Protein AF-A0AAW1PP97-F1 (afdb_monomer_lite)

Radius of gyration: 17.03 Å; chains: 1; bounding box: 35×19×53 Å

Secondary structure (DSSP, 8-state):
-HHHHH-TT-HHHHHHHHHHHHHGGGGB-TTS-B-S-B---TTT-SB-SS-TTHHHHHHHHHHH-------SSSS--------------

Structure (mmCIF, N/CA/C/O backbone):
data_AF-A0AAW1PP97-F1
#
_entry.id   AF-A0AAW1PP97-F1
#
loop_
_atom_site.group_PDB
_atom_site.id
_atom_site.type_symbol
_atom_site.label_atom_id
_atom_site.label_alt_id
_atom_site.label_comp_id
_atom_site.label_asym_id
_atom_site.label_entity_id
_atom_site.label_seq_id
_atom_site.pdbx_PDB_ins_code
_atom_site.Cartn_x
_atom_site.Cartn_y
_atom_site.Cartn_z
_atom_site.occupancy
_atom_site.B_iso_or_equiv
_atom_site.auth_seq_id
_atom_site.auth_comp_id
_atom_site.auth_asym_id
_atom_site.auth_atom_id
_atom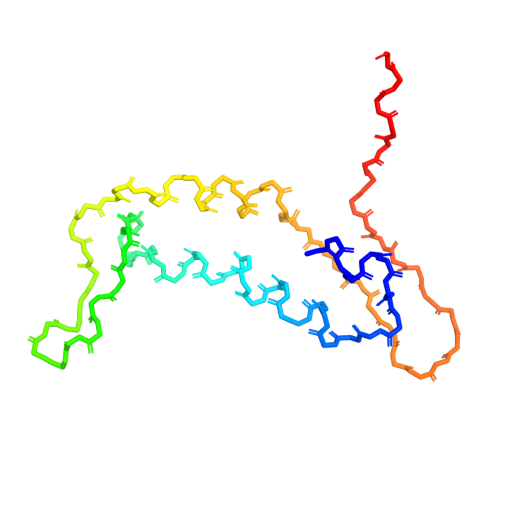_site.pdbx_PDB_model_num
ATOM 1 N N . MET A 1 1 ? -5.745 4.143 11.204 1.00 84.06 1 MET A N 1
ATOM 2 C CA . MET A 1 1 ? -5.818 3.384 12.469 1.00 84.06 1 MET A CA 1
ATOM 3 C C . MET A 1 1 ? -6.409 4.224 13.574 1.00 84.06 1 MET A C 1
ATOM 5 O O . MET A 1 1 ? -7.480 3.883 14.045 1.00 84.06 1 MET A O 1
ATOM 9 N N . GLU A 1 2 ? -5.789 5.361 13.877 1.00 89.19 2 GLU A N 1
ATOM 10 C CA . GLU A 1 2 ? -6.214 6.301 14.923 1.00 89.19 2 GLU A CA 1
ATOM 11 C C . GLU A 1 2 ? -7.726 6.591 14.945 1.00 89.19 2 GLU A C 1
ATOM 13 O O . GLU A 1 2 ? -8.371 6.446 15.976 1.00 89.19 2 GLU A O 1
ATOM 18 N N . ALA A 1 3 ? -8.336 6.897 13.794 1.00 89.19 3 ALA A N 1
ATOM 19 C CA . ALA A 1 3 ? -9.780 7.143 13.730 1.00 89.19 3 ALA A CA 1
ATOM 20 C C . ALA A 1 3 ? -10.618 5.965 14.271 1.00 89.19 3 ALA A C 1
ATOM 22 O O . ALA A 1 3 ? -11.542 6.181 15.051 1.00 89.19 3 ALA A O 1
ATOM 23 N N . PHE A 1 4 ? -10.269 4.723 13.915 1.00 87.06 4 PHE A N 1
ATOM 24 C CA . PHE A 1 4 ? -10.932 3.525 14.440 1.00 87.06 4 PHE A CA 1
ATOM 25 C C . PHE A 1 4 ? -10.661 3.327 15.938 1.00 87.06 4 PHE A C 1
ATOM 27 O O . PHE A 1 4 ? -11.546 2.897 16.665 1.00 87.06 4 PHE A O 1
ATOM 34 N N . GLU A 1 5 ? -9.470 3.679 16.426 1.00 84.69 5 GLU A N 1
ATOM 35 C CA . GLU A 1 5 ? -9.134 3.590 17.856 1.00 84.69 5 G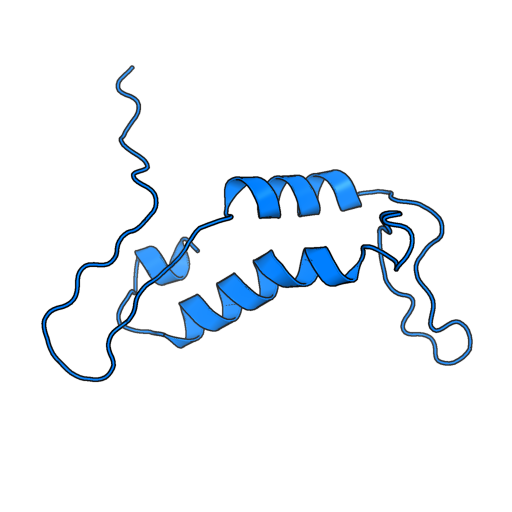LU A CA 1
ATOM 36 C C . GLU A 1 5 ? -9.982 4.543 18.708 1.00 84.69 5 GLU A C 1
ATOM 38 O O . GLU A 1 5 ? -10.355 4.199 19.828 1.00 84.69 5 GLU A O 1
ATOM 43 N N . THR A 1 6 ? -10.353 5.706 18.162 1.00 89.38 6 THR A N 1
ATOM 44 C CA . THR A 1 6 ? -11.269 6.647 18.831 1.00 89.38 6 THR A CA 1
ATOM 45 C C . THR A 1 6 ? -12.748 6.270 18.704 1.00 89.38 6 THR A C 1
ATOM 47 O O . THR A 1 6 ? -13.553 6.686 19.535 1.00 89.38 6 THR A O 1
ATOM 50 N N . GLN A 1 7 ? -13.118 5.500 17.674 1.00 87.94 7 GLN A N 1
ATOM 51 C CA . GLN A 1 7 ? -14.501 5.134 17.332 1.00 87.94 7 GLN A CA 1
ATOM 52 C C . GLN A 1 7 ? -14.584 3.650 16.921 1.00 87.94 7 GLN A C 1
ATOM 54 O O . GLN A 1 7 ? -14.809 3.327 15.747 1.00 87.94 7 GLN A O 1
ATOM 59 N N . PRO A 1 8 ? -14.357 2.718 17.869 1.00 82.75 8 PRO A N 1
ATOM 60 C CA . PRO A 1 8 ? -14.210 1.292 17.565 1.00 82.75 8 PRO A CA 1
ATOM 61 C C . PRO A 1 8 ? -15.529 0.596 17.196 1.00 82.75 8 PRO A C 1
ATOM 63 O O . PRO A 1 8 ? -15.527 -0.556 16.764 1.00 82.75 8 PRO A O 1
ATOM 66 N N . ASP A 1 9 ? -16.660 1.274 17.369 1.00 83.31 9 ASP A N 1
ATOM 67 C CA . ASP A 1 9 ? -17.999 0.831 16.983 1.00 83.31 9 ASP A CA 1
ATOM 68 C C . ASP A 1 9 ? -18.296 1.029 15.487 1.00 83.31 9 ASP A C 1
ATOM 70 O O . ASP A 1 9 ? -19.298 0.514 14.989 1.00 83.31 9 ASP A O 1
ATOM 74 N N . ASN A 1 10 ? -17.407 1.705 14.752 1.00 86.12 10 ASN A N 1
ATOM 75 C CA . ASN A 1 10 ? -17.524 1.909 13.314 1.00 86.12 10 ASN A CA 1
ATOM 76 C C . ASN A 1 10 ? -16.532 1.020 12.523 1.00 86.12 10 ASN A C 1
ATOM 78 O O . ASN A 1 10 ? -15.393 1.430 12.270 1.00 86.12 10 ASN A O 1
ATOM 82 N N . PRO A 1 11 ? -16.938 -0.188 12.079 1.00 82.69 11 PRO A N 1
ATOM 83 C CA . PRO A 1 11 ? -16.043 -1.129 11.397 1.00 82.69 11 PRO A CA 1
ATOM 84 C C . PRO A 1 11 ? -15.524 -0.623 10.043 1.00 82.69 11 PRO A C 1
ATOM 86 O O . PRO A 1 11 ? -14.444 -1.030 9.617 1.00 82.69 11 PRO A O 1
ATOM 89 N N . TYR A 1 12 ? -16.223 0.314 9.396 1.00 90.38 12 TYR A N 1
ATOM 90 C CA . TYR A 1 12 ? -15.777 0.915 8.136 1.00 90.38 12 TYR A CA 1
ATOM 91 C C . TYR A 1 12 ? -14.437 1.660 8.285 1.00 90.38 12 TYR A C 1
ATOM 93 O O . TYR A 1 12 ? -13.621 1.688 7.360 1.00 90.38 12 TYR A O 1
ATOM 101 N N . LEU A 1 13 ? -14.169 2.234 9.467 1.00 90.44 13 LEU A N 1
ATOM 102 C CA . LEU A 1 13 ? -12.893 2.895 9.754 1.00 90.44 13 LEU A CA 1
ATOM 103 C C . LEU A 1 13 ? -11.735 1.892 9.800 1.00 90.44 13 LEU A C 1
ATOM 105 O O . LEU A 1 13 ? -10.636 2.210 9.340 1.00 90.44 13 LEU A O 1
ATOM 109 N N . LEU A 1 14 ? -11.980 0.682 10.315 1.00 88.12 14 LEU A N 1
ATOM 110 C CA . LEU A 1 14 ? -10.993 -0.395 10.307 1.00 88.12 14 LEU A CA 1
ATOM 111 C C . LEU A 1 14 ? -10.740 -0.891 8.881 1.00 88.12 14 LEU A C 1
ATOM 113 O O . LEU A 1 14 ? -9.5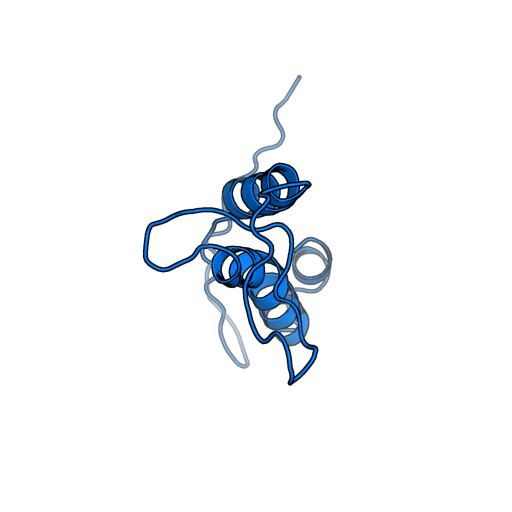84 -1.009 8.488 1.00 88.12 14 LEU A O 1
ATOM 117 N N . GLU A 1 15 ? -11.790 -1.129 8.093 1.00 89.88 15 GLU A N 1
ATOM 118 C CA . GLU A 1 15 ? -11.664 -1.565 6.693 1.00 89.88 15 GLU A CA 1
ATOM 119 C C . GLU A 1 15 ? -10.872 -0.558 5.852 1.00 89.88 15 GLU A C 1
ATOM 121 O O . GLU A 1 15 ? -9.902 -0.927 5.188 1.00 89.88 15 GLU A O 1
ATOM 126 N N . THR A 1 16 ? -11.226 0.727 5.946 1.00 93.25 16 THR A N 1
ATOM 127 C CA . THR A 1 16 ? -10.538 1.809 5.227 1.00 93.25 16 THR A CA 1
ATOM 128 C C . THR A 1 16 ? -9.066 1.890 5.630 1.00 93.25 16 THR A C 1
ATOM 130 O O . THR A 1 16 ? -8.186 1.990 4.773 1.00 93.25 16 THR A O 1
ATOM 133 N N . ALA A 1 17 ? -8.773 1.813 6.933 1.00 90.81 17 ALA A N 1
ATOM 134 C CA . ALA A 1 17 ? -7.402 1.861 7.427 1.00 90.81 17 ALA A CA 1
ATOM 135 C C . ALA A 1 17 ? -6.581 0.643 6.982 1.00 90.81 17 ALA A C 1
ATOM 137 O O . ALA A 1 17 ? -5.442 0.803 6.544 1.00 90.81 17 ALA A O 1
ATOM 138 N N . MET A 1 18 ? -7.156 -0.560 7.047 1.00 90.44 18 MET A N 1
ATOM 139 C CA . MET A 1 18 ? -6.497 -1.783 6.591 1.00 90.44 18 MET A CA 1
ATOM 140 C C . MET A 1 18 ? -6.235 -1.749 5.087 1.00 90.44 18 MET A C 1
ATOM 142 O O . MET A 1 18 ? -5.135 -2.099 4.664 1.00 90.44 18 MET A O 1
ATOM 146 N N . GLY A 1 19 ? -7.192 -1.280 4.281 1.00 91.69 19 GLY A N 1
ATOM 147 C CA . GLY A 1 19 ? -7.010 -1.103 2.839 1.00 91.69 19 GLY A CA 1
ATOM 148 C C . GLY A 1 19 ? -5.887 -0.119 2.514 1.00 91.69 19 GLY A C 1
ATOM 149 O O . GLY A 1 19 ? -5.024 -0.423 1.695 1.00 91.69 19 GLY A O 1
ATOM 150 N N . ALA A 1 20 ? -5.833 1.015 3.218 1.00 90.69 20 ALA A N 1
ATOM 151 C CA . ALA A 1 20 ? -4.765 1.995 3.046 1.00 90.69 20 ALA A CA 1
ATOM 152 C C . ALA A 1 20 ? -3.387 1.414 3.399 1.00 90.69 20 ALA A C 1
ATOM 154 O O . ALA A 1 20 ? -2.452 1.561 2.624 1.00 90.69 20 ALA A O 1
ATOM 155 N N . ILE A 1 21 ? -3.263 0.717 4.533 1.00 90.62 21 ILE A N 1
ATOM 156 C CA . ILE A 1 21 ? -1.990 0.145 4.999 1.00 90.62 21 ILE A CA 1
ATOM 157 C C . ILE A 1 21 ? -1.535 -1.011 4.102 1.00 90.62 21 ILE A C 1
ATOM 159 O O . ILE A 1 21 ? -0.357 -1.105 3.765 1.00 90.62 21 ILE A O 1
ATOM 163 N N . THR A 1 22 ? -2.439 -1.914 3.724 1.00 91.56 22 THR A N 1
ATOM 164 C CA . THR A 1 22 ? -2.093 -3.098 2.918 1.00 91.56 22 THR A CA 1
ATOM 165 C C . THR A 1 22 ? -1.922 -2.772 1.438 1.00 91.56 22 THR A C 1
ATOM 167 O O . THR A 1 22 ? -1.150 -3.451 0.763 1.00 91.56 22 THR A O 1
ATOM 170 N N . GLY A 1 23 ? -2.548 -1.698 0.947 1.00 92.06 23 GLY A N 1
ATOM 171 C CA . GLY A 1 23 ? -2.416 -1.226 -0.430 1.00 92.06 23 GLY A CA 1
ATOM 172 C C . GLY A 1 23 ? -0.974 -0.925 -0.840 1.00 92.06 23 GLY A C 1
ATOM 173 O O . GLY A 1 23 ? -0.610 -1.149 -1.984 1.00 92.06 23 GLY A O 1
ATOM 174 N N . LEU A 1 24 ? -0.100 -0.531 0.090 1.00 91.38 24 LEU A N 1
ATOM 175 C CA . LEU A 1 24 ? 1.320 -0.309 -0.212 1.00 91.38 24 LEU A CA 1
ATOM 176 C C . LEU A 1 24 ? 2.022 -1.580 -0.721 1.00 91.38 24 LEU A C 1
ATOM 178 O O . LEU A 1 24 ? 3.004 -1.494 -1.455 1.00 91.38 24 LEU A O 1
ATOM 182 N N . LEU A 1 25 ? 1.533 -2.773 -0.377 1.00 92.88 25 LEU A N 1
ATOM 183 C CA . LEU A 1 25 ? 2.108 -4.023 -0.876 1.00 92.88 25 LEU A CA 1
ATOM 184 C C . LEU A 1 25 ? 1.858 -4.229 -2.374 1.00 92.88 25 LEU A C 1
ATOM 186 O O . LEU A 1 25 ? 2.599 -4.972 -3.011 1.00 92.88 25 LEU A O 1
ATOM 190 N N . THR A 1 26 ? 0.860 -3.562 -2.963 1.00 93.81 26 THR A N 1
ATOM 191 C CA . THR A 1 26 ? 0.551 -3.723 -4.392 1.00 93.81 26 THR A CA 1
ATOM 192 C C . THR A 1 26 ? 1.598 -3.093 -5.299 1.00 93.81 26 THR A C 1
ATOM 194 O O . THR A 1 26 ? 1.594 -3.366 -6.490 1.00 93.81 26 THR A O 1
ATOM 197 N N . ASN A 1 27 ? 2.486 -2.260 -4.756 1.00 94.31 27 ASN A N 1
ATOM 198 C CA . ASN A 1 27 ? 3.582 -1.628 -5.486 1.00 94.31 27 ASN A CA 1
ATOM 199 C C . ASN A 1 27 ? 4.873 -2.467 -5.498 1.00 94.31 27 ASN A C 1
ATOM 201 O O . ASN A 1 27 ? 5.896 -1.996 -5.995 1.00 94.31 27 ASN A O 1
ATOM 205 N N . ILE A 1 28 ? 4.836 -3.684 -4.949 1.00 93.94 28 ILE A N 1
ATOM 206 C CA . ILE A 1 28 ? 5.921 -4.660 -5.046 1.00 93.94 28 ILE A CA 1
ATOM 207 C C . ILE A 1 28 ? 5.620 -5.574 -6.232 1.00 93.94 28 ILE A C 1
ATOM 209 O O . ILE A 1 28 ? 4.564 -6.209 -6.284 1.00 93.94 28 ILE A O 1
ATOM 213 N N . ASP A 1 29 ? 6.542 -5.645 -7.187 1.00 91.06 29 ASP A N 1
ATOM 214 C CA . ASP A 1 29 ? 6.390 -6.526 -8.338 1.00 91.06 29 ASP A CA 1
ATOM 215 C C . ASP A 1 29 ? 6.645 -8.006 -7.985 1.00 91.06 29 ASP A C 1
ATOM 217 O O . ASP A 1 29 ? 6.972 -8.383 -6.857 1.00 91.06 29 ASP A O 1
ATOM 221 N N . ARG A 1 30 ? 6.505 -8.893 -8.976 1.00 91.00 30 ARG A N 1
ATOM 222 C CA . ARG A 1 30 ? 6.698 -10.340 -8.770 1.00 91.00 30 ARG A CA 1
ATOM 223 C C . ARG A 1 30 ? 8.145 -10.729 -8.466 1.00 91.00 30 ARG A C 1
ATOM 225 O O . ARG A 1 30 ? 8.378 -11.843 -8.003 1.00 91.00 30 ARG A O 1
ATOM 232 N N . GLN A 1 31 ? 9.099 -9.861 -8.774 1.00 92.94 31 GLN A N 1
ATOM 233 C CA . GLN A 1 31 ? 10.518 -10.038 -8.498 1.00 92.94 31 GLN A CA 1
ATOM 234 C C . GLN A 1 31 ? 10.901 -9.466 -7.123 1.00 92.94 31 GLN A C 1
ATOM 236 O O . GLN A 1 31 ? 12.025 -9.682 -6.671 1.00 92.94 31 GLN A O 1
ATOM 241 N N . GLY A 1 32 ? 9.973 -8.787 -6.442 1.00 92.25 32 GLY A N 1
ATOM 242 C CA . GLY A 1 32 ? 10.203 -8.133 -5.160 1.00 92.25 32 GLY A CA 1
ATOM 243 C C . GLY A 1 32 ? 10.732 -6.704 -5.287 1.00 92.25 32 GLY A C 1
ATOM 244 O O . GLY A 1 32 ? 11.109 -6.117 -4.273 1.00 92.25 32 GLY A O 1
ATOM 245 N N . ALA A 1 33 ? 10.786 -6.136 -6.496 1.00 93.31 33 ALA A N 1
ATOM 246 C CA . ALA A 1 33 ? 11.202 -4.755 -6.685 1.00 93.31 33 ALA A CA 1
ATOM 247 C C . ALA A 1 33 ? 10.061 -3.797 -6.323 1.00 93.31 33 ALA A C 1
ATOM 249 O O . ALA A 1 33 ? 8.899 -4.003 -6.675 1.00 93.31 33 ALA A O 1
ATOM 250 N N . ALA A 1 34 ? 10.417 -2.743 -5.595 1.00 95.06 34 ALA A N 1
ATOM 251 C CA . ALA A 1 34 ? 9.499 -1.709 -5.152 1.00 95.06 34 ALA A CA 1
ATOM 252 C C . ALA A 1 34 ? 9.328 -0.606 -6.200 1.00 95.06 34 ALA A C 1
ATOM 254 O O . ALA A 1 34 ? 10.299 -0.185 -6.829 1.00 95.06 34 ALA A O 1
ATOM 255 N N . SER A 1 35 ? 8.112 -0.073 -6.289 1.00 95.44 35 SER A N 1
ATOM 256 C CA . SER A 1 35 ? 7.749 1.016 -7.189 1.00 95.44 35 SER A CA 1
ATOM 257 C C . SER A 1 35 ? 7.052 2.161 -6.454 1.00 95.44 35 SER A C 1
ATOM 259 O O . SER A 1 35 ? 6.235 1.933 -5.559 1.00 95.44 35 SER A O 1
ATOM 261 N N . MET A 1 36 ? 7.327 3.405 -6.846 1.00 95.12 36 MET A N 1
ATOM 262 C CA . MET A 1 36 ? 6.628 4.565 -6.281 1.00 95.12 36 MET A CA 1
ATOM 263 C C . MET A 1 36 ? 5.147 4.622 -6.676 1.00 95.12 36 MET A C 1
ATOM 265 O O . MET A 1 36 ? 4.318 5.086 -5.896 1.00 95.12 36 MET A O 1
ATOM 269 N N . ALA A 1 37 ? 4.781 4.108 -7.855 1.00 92.94 37 ALA A N 1
ATOM 270 C CA . ALA A 1 37 ? 3.405 4.144 -8.339 1.00 92.94 37 ALA A CA 1
ATOM 271 C C . ALA A 1 37 ? 3.120 3.072 -9.397 1.00 92.94 37 ALA A C 1
ATOM 273 O O . ALA A 1 37 ? 4.011 2.592 -10.095 1.00 92.94 37 ALA A O 1
ATOM 274 N N . PHE A 1 38 ? 1.839 2.756 -9.581 1.00 93.12 38 PHE A N 1
ATOM 275 C CA . PHE A 1 38 ? 1.357 2.081 -10.781 1.00 93.12 38 PHE A CA 1
ATOM 276 C C . PHE A 1 38 ? 0.806 3.121 -11.764 1.00 93.12 38 PHE A C 1
ATOM 278 O O . PHE A 1 38 ? -0.081 3.905 -11.418 1.00 93.12 38 PHE A O 1
ATOM 285 N N . HIS A 1 39 ? 1.309 3.137 -12.997 1.00 94.38 39 HIS A N 1
ATOM 286 C CA . HIS A 1 39 ? 0.806 4.033 -14.035 1.00 94.38 39 HIS A CA 1
ATOM 287 C C . HIS A 1 39 ? -0.554 3.543 -14.550 1.00 94.38 39 HIS A C 1
ATOM 289 O O . HIS A 1 39 ? -0.631 2.522 -15.228 1.00 94.38 39 HIS A O 1
ATOM 295 N N . GLY A 1 40 ? -1.619 4.298 -14.262 1.00 93.75 40 GLY A N 1
ATOM 296 C CA . GLY A 1 40 ? -2.992 3.992 -14.690 1.00 93.75 40 GLY A CA 1
ATOM 297 C C . GLY A 1 40 ? -3.352 4.412 -16.121 1.00 93.75 40 GLY A 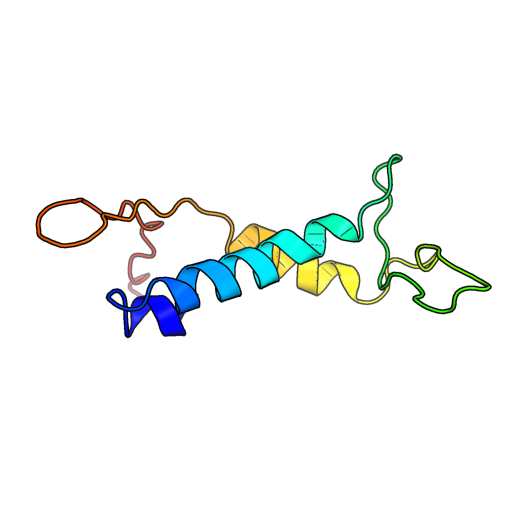C 1
ATOM 298 O O . GLY A 1 40 ? -4.498 4.236 -16.525 1.00 93.75 40 GLY A O 1
ATOM 299 N N . ASP A 1 41 ? -2.411 4.981 -16.882 1.00 96.12 41 ASP A N 1
ATOM 300 C CA . ASP A 1 41 ? -2.597 5.215 -18.318 1.00 96.12 41 ASP A CA 1
ATOM 301 C C . ASP A 1 41 ? -2.751 3.855 -19.026 1.00 96.12 41 ASP A C 1
ATOM 303 O O . ASP A 1 41 ? -1.824 3.038 -18.938 1.00 96.12 41 ASP A O 1
ATOM 307 N N . PRO A 1 42 ? -3.867 3.609 -19.746 1.00 95.75 42 PRO A N 1
ATOM 308 C CA . PRO A 1 42 ? -4.092 2.368 -20.482 1.00 95.75 42 PRO A CA 1
ATOM 309 C C . PRO A 1 42 ? -2.956 1.981 -21.438 1.00 95.75 42 PRO A C 1
ATOM 311 O O . PRO A 1 42 ? -2.775 0.794 -21.705 1.00 95.75 42 PRO A O 1
ATOM 314 N N . ALA A 1 43 ? -2.191 2.951 -21.952 1.00 96.19 43 ALA A N 1
ATOM 315 C CA . ALA A 1 43 ? -1.054 2.695 -22.832 1.00 96.19 43 ALA A CA 1
ATOM 316 C C . ALA A 1 43 ? 0.215 2.227 -22.089 1.00 96.19 43 ALA A C 1
ATOM 318 O O . ALA A 1 43 ? 1.082 1.610 -22.709 1.00 96.19 43 ALA A O 1
ATOM 319 N N . LEU A 1 44 ? 0.344 2.509 -20.786 1.00 93.62 44 LEU A N 1
ATOM 320 C CA . LEU A 1 44 ? 1.502 2.120 -19.971 1.00 93.62 44 LEU A CA 1
ATOM 321 C C . LEU A 1 44 ? 1.217 0.897 -19.097 1.00 93.62 44 LEU A C 1
ATOM 323 O O . LEU A 1 44 ? 1.987 -0.059 -19.154 1.00 93.62 44 LEU A O 1
ATOM 327 N N . MET A 1 45 ? 0.164 0.960 -18.270 1.00 94.12 45 MET A N 1
ATOM 328 C CA . MET A 1 45 ? -0.287 -0.102 -17.352 1.00 94.12 45 MET A CA 1
ATOM 329 C C . MET A 1 45 ? 0.856 -0.888 -16.687 1.00 94.12 45 MET A C 1
ATOM 331 O O . MET A 1 45 ? 0.909 -2.119 -16.745 1.00 94.12 45 MET A O 1
ATOM 335 N N . ARG A 1 46 ? 1.805 -0.172 -16.075 1.00 94.12 46 ARG A N 1
ATOM 336 C CA . ARG A 1 46 ? 3.000 -0.763 -15.456 1.00 94.12 46 ARG A CA 1
ATOM 337 C C . ARG A 1 46 ? 3.431 -0.010 -14.206 1.00 94.12 46 ARG A C 1
ATOM 339 O O . ARG A 1 46 ? 3.099 1.160 -14.036 1.00 94.12 46 ARG A O 1
ATOM 346 N N . HIS A 1 47 ? 4.220 -0.679 -13.376 1.00 94.75 47 HIS A N 1
ATOM 347 C CA . HIS A 1 47 ? 4.922 -0.061 -12.258 1.00 94.75 47 HIS A CA 1
ATOM 348 C C . HIS A 1 47 ? 5.955 0.958 -12.749 1.00 94.75 47 HIS A C 1
ATOM 350 O O . HIS A 1 47 ? 6.604 0.746 -13.779 1.00 94.75 47 HIS A O 1
ATOM 356 N N . ASP A 1 48 ? 6.107 2.049 -12.004 1.00 94.19 48 ASP A N 1
ATOM 357 C CA . ASP A 1 48 ? 7.230 2.966 -12.165 1.00 94.19 48 ASP A CA 1
ATOM 358 C C . ASP A 1 48 ? 8.546 2.203 -11.911 1.00 94.19 48 ASP A C 1
ATOM 360 O O . ASP A 1 48 ? 8.624 1.446 -10.935 1.00 94.19 48 ASP A O 1
ATOM 364 N N . PRO A 1 49 ? 9.570 2.345 -12.773 1.00 93.50 49 PRO A N 1
ATOM 365 C CA . PRO A 1 49 ? 10.849 1.656 -12.605 1.00 93.50 49 PRO A CA 1
ATOM 366 C C . PRO A 1 49 ? 11.654 2.129 -11.385 1.00 93.50 49 PRO A C 1
ATOM 368 O O . PRO A 1 49 ? 12.636 1.480 -11.024 1.00 93.50 49 PRO A O 1
ATOM 371 N N . TYR A 1 50 ? 11.283 3.249 -10.767 1.00 93.50 50 TYR A N 1
ATOM 372 C CA . TYR A 1 50 ? 11.930 3.782 -9.581 1.00 93.50 50 TYR A CA 1
ATOM 373 C C . TYR A 1 50 ? 11.104 3.498 -8.329 1.00 93.50 50 TYR A C 1
ATOM 375 O O . TYR A 1 50 ? 9.883 3.650 -8.292 1.00 93.50 50 TYR A O 1
ATOM 383 N N . SER A 1 51 ? 11.799 3.150 -7.246 1.00 92.38 51 SER A N 1
ATOM 384 C CA . SER A 1 51 ? 11.167 3.003 -5.936 1.00 92.38 51 SER A CA 1
ATOM 385 C C . SER A 1 51 ? 10.721 4.349 -5.362 1.00 92.38 51 SER A C 1
ATOM 387 O O . SER A 1 51 ? 9.766 4.385 -4.602 1.00 92.38 51 SER A O 1
ATOM 389 N N . GLY A 1 52 ? 11.400 5.451 -5.701 1.00 91.88 52 GLY A N 1
ATOM 390 C CA . GLY A 1 52 ? 11.037 6.805 -5.272 1.00 91.88 52 GLY A CA 1
ATOM 391 C C . GLY A 1 52 ? 10.742 6.918 -3.771 1.00 91.88 52 GLY A C 1
ATOM 392 O O . GLY A 1 52 ? 11.533 6.489 -2.929 1.00 91.88 52 GLY A O 1
ATOM 393 N N . ASP A 1 53 ? 9.582 7.484 -3.451 1.00 91.12 53 ASP A N 1
ATOM 394 C CA . ASP A 1 53 ? 9.035 7.670 -2.106 1.00 91.12 53 ASP A CA 1
ATOM 395 C C . ASP A 1 53 ? 8.367 6.412 -1.520 1.00 91.12 53 ASP A C 1
ATOM 397 O O . ASP A 1 53 ? 7.881 6.443 -0.390 1.00 91.12 53 ASP A O 1
ATOM 401 N N . TYR A 1 54 ? 8.410 5.268 -2.209 1.00 94.81 54 TYR A N 1
ATOM 402 C CA . TYR A 1 54 ? 7.836 4.014 -1.713 1.00 94.81 54 TYR A CA 1
ATOM 403 C C . TYR A 1 54 ? 8.303 3.648 -0.297 1.00 94.81 54 TYR A C 1
ATOM 405 O O . TYR A 1 54 ? 7.530 3.132 0.511 1.00 94.81 54 TYR A O 1
ATOM 413 N N . GLY A 1 55 ? 9.567 3.945 0.026 1.00 93.31 55 GLY A N 1
ATOM 414 C CA . GLY A 1 55 ? 10.179 3.588 1.304 1.00 93.31 55 GLY A CA 1
ATOM 415 C C . GLY A 1 55 ? 9.420 4.111 2.527 1.00 93.31 55 GLY A C 1
ATOM 416 O O . GLY A 1 55 ? 9.269 3.368 3.496 1.00 93.31 55 GLY A O 1
ATOM 417 N N . ILE A 1 56 ? 8.890 5.343 2.490 1.00 92.94 56 ILE A N 1
ATOM 418 C CA . ILE A 1 56 ? 8.136 5.886 3.634 1.00 92.94 56 ILE A CA 1
ATOM 419 C C . ILE A 1 56 ? 6.760 5.223 3.771 1.00 92.94 56 ILE A C 1
ATOM 421 O O . ILE A 1 56 ? 6.314 4.956 4.888 1.00 92.94 56 ILE A O 1
ATOM 425 N N . GLY A 1 57 ? 6.128 4.869 2.648 1.00 91.38 57 GLY A N 1
ATOM 426 C CA . GLY A 1 57 ? 4.888 4.095 2.637 1.00 91.38 57 GLY A CA 1
ATOM 427 C C . GLY A 1 57 ? 5.088 2.691 3.209 1.00 91.38 57 GLY A C 1
ATOM 428 O O . GLY A 1 57 ? 4.342 2.264 4.091 1.00 91.38 57 GLY A O 1
ATOM 429 N N . PHE A 1 58 ? 6.141 1.994 2.774 1.00 93.44 58 PHE A N 1
ATOM 430 C CA . PHE A 1 58 ? 6.477 0.662 3.280 1.00 93.44 58 PHE A CA 1
ATOM 431 C C . PHE A 1 58 ? 6.874 0.676 4.762 1.00 93.44 58 PHE A C 1
ATOM 433 O O . PHE A 1 58 ? 6.460 -0.200 5.521 1.00 93.44 58 PHE A O 1
ATOM 440 N N . PHE A 1 59 ? 7.609 1.697 5.211 1.00 92.88 59 PHE A N 1
ATOM 441 C CA . PHE A 1 59 ? 7.887 1.897 6.634 1.00 92.88 59 PHE A CA 1
ATOM 442 C C . PHE A 1 59 ? 6.593 2.067 7.445 1.00 92.88 59 PHE A C 1
ATOM 444 O O . PHE A 1 59 ? 6.422 1.412 8.472 1.00 92.88 59 PHE A O 1
ATOM 451 N N . GLY A 1 60 ? 5.646 2.878 6.957 1.00 90.31 60 GLY A N 1
ATOM 452 C CA . GLY A 1 60 ? 4.322 3.017 7.567 1.00 90.31 60 GLY A CA 1
ATOM 453 C C . GLY A 1 60 ? 3.565 1.688 7.641 1.00 90.31 60 GLY A C 1
ATOM 454 O O . GLY A 1 60 ? 2.996 1.364 8.685 1.00 90.31 60 GLY A O 1
ATOM 455 N N . HIS A 1 61 ? 3.626 0.876 6.579 1.00 91.50 61 HIS A N 1
ATOM 456 C CA . HIS A 1 61 ? 3.070 -0.479 6.577 1.00 91.50 61 HIS A CA 1
ATOM 457 C C . HIS A 1 61 ? 3.690 -1.356 7.668 1.00 91.50 61 HIS A C 1
ATOM 459 O O . HIS A 1 61 ? 2.964 -1.962 8.456 1.00 91.50 61 HIS A O 1
ATOM 465 N N . ALA A 1 62 ? 5.020 -1.397 7.760 1.00 91.31 62 ALA A N 1
ATOM 466 C CA . ALA A 1 62 ? 5.720 -2.182 8.773 1.00 91.31 62 ALA A CA 1
ATOM 467 C C . ALA A 1 62 ? 5.382 -1.715 10.202 1.00 91.31 62 ALA A C 1
ATOM 469 O O . ALA A 1 62 ? 5.126 -2.536 11.085 1.00 91.31 62 ALA A O 1
ATOM 470 N N . GLN A 1 63 ? 5.310 -0.401 10.429 1.00 90.31 63 GLN A N 1
ATOM 471 C CA . GLN A 1 63 ? 5.006 0.172 11.741 1.00 90.31 63 GLN A CA 1
ATOM 472 C C . GLN A 1 63 ? 3.577 -0.154 12.205 1.00 90.31 63 GLN A C 1
ATOM 474 O O . GLN A 1 63 ? 3.362 -0.468 13.384 1.00 90.31 63 GLN A O 1
ATOM 479 N N . LEU A 1 64 ? 2.617 -0.099 11.277 1.00 86.88 64 LEU A N 1
ATOM 480 C CA . LEU A 1 64 ? 1.190 -0.311 11.532 1.00 86.88 64 LEU A CA 1
ATOM 481 C C . LEU A 1 64 ? 0.742 -1.768 11.353 1.00 86.88 64 LEU A C 1
ATOM 483 O O . LEU A 1 64 ? -0.411 -2.089 11.637 1.00 86.88 64 LEU A O 1
ATOM 487 N N . SER A 1 65 ? 1.638 -2.655 10.914 1.00 85.00 65 SER A N 1
ATOM 488 C CA . SER A 1 65 ? 1.354 -4.083 10.786 1.00 85.00 65 SER A CA 1
ATOM 489 C C . SER A 1 65 ? 0.910 -4.663 12.130 1.00 85.00 65 SER A C 1
ATOM 491 O O . SER A 1 65 ? 1.591 -4.534 13.152 1.00 85.00 65 SER A O 1
ATOM 493 N N . GLY A 1 66 ? -0.252 -5.310 12.117 1.00 81.88 66 GLY A N 1
ATOM 494 C CA . GLY A 1 66 ? -0.903 -5.871 13.292 1.00 81.88 66 GLY A CA 1
ATOM 495 C C . GLY A 1 66 ? -2.180 -6.617 12.915 1.00 81.88 66 GLY A C 1
ATOM 496 O O . GLY A 1 66 ? -2.593 -6.623 11.756 1.00 81.88 66 GLY A O 1
ATOM 497 N N . ALA A 1 67 ? -2.803 -7.259 13.900 1.00 80.31 67 ALA A N 1
ATOM 498 C CA . ALA A 1 67 ? -4.070 -7.961 13.732 1.00 80.31 67 ALA A CA 1
ATOM 499 C C . ALA A 1 67 ? -5.147 -7.303 14.597 1.00 80.31 67 ALA A C 1
ATOM 501 O O . ALA A 1 67 ? -4.890 -6.947 15.743 1.00 80.31 67 ALA A O 1
ATOM 502 N N . TYR A 1 68 ? -6.357 -7.177 14.056 1.00 78.38 68 TYR A N 1
ATOM 503 C CA . TYR A 1 68 ? -7.532 -6.711 14.788 1.00 78.38 68 TYR A CA 1
ATOM 504 C C . TYR A 1 68 ? -8.569 -7.821 14.766 1.00 78.38 68 TYR A C 1
ATOM 506 O O . TYR A 1 68 ? -8.846 -8.405 13.720 1.00 78.38 68 TYR A O 1
ATOM 514 N N . ILE A 1 69 ? -9.144 -8.116 15.928 1.00 76.62 69 ILE A N 1
ATOM 515 C CA . ILE A 1 69 ? -10.235 -9.078 16.039 1.00 76.62 69 ILE A CA 1
ATOM 516 C C . ILE A 1 69 ? -11.481 -8.295 16.427 1.00 76.62 69 ILE A C 1
ATOM 518 O O . ILE A 1 69 ? -11.545 -7.732 17.517 1.00 76.62 69 ILE A O 1
ATOM 522 N N . THR A 1 70 ? -12.464 -8.257 15.533 1.00 69.31 70 THR A N 1
ATOM 523 C CA . THR A 1 70 ? -13.739 -7.575 15.768 1.00 69.31 70 THR A CA 1
ATOM 524 C C . THR A 1 70 ? -14.858 -8.590 16.007 1.00 69.31 70 THR A C 1
ATOM 526 O O . THR A 1 70 ? -14.758 -9.774 15.664 1.00 69.31 70 THR A O 1
ATOM 529 N N . HIS A 1 71 ? -15.926 -8.144 16.664 1.00 63.88 71 HIS A N 1
ATOM 530 C CA . HIS A 1 71 ? -17.165 -8.900 16.814 1.00 63.88 71 HIS A CA 1
ATOM 531 C C . HIS A 1 71 ? -18.325 -8.083 16.271 1.00 63.88 71 HIS A C 1
ATOM 533 O O . HIS A 1 71 ? -18.486 -6.922 16.636 1.00 63.88 71 HIS A O 1
ATOM 539 N N . GLY A 1 72 ? -19.146 -8.704 15.428 1.00 58.69 72 GLY A N 1
ATOM 540 C CA . GLY A 1 72 ? -20.406 -8.116 14.993 1.00 58.69 72 GLY A CA 1
ATOM 541 C C . GLY A 1 72 ? -21.452 -8.143 16.112 1.00 58.69 72 GLY A C 1
ATOM 542 O O . GLY A 1 72 ? -21.593 -9.149 16.798 1.00 58.69 72 GLY A O 1
ATOM 543 N N . HIS A 1 73 ? -22.167 -7.025 16.266 1.00 44.09 73 HIS A N 1
ATOM 544 C CA . HIS A 1 73 ? -23.421 -6.832 17.010 1.00 44.09 73 HIS A CA 1
ATOM 545 C C . HIS A 1 73 ? -23.544 -7.556 18.383 1.00 44.09 73 HIS A C 1
ATOM 547 O O . HIS A 1 73 ? -24.330 -8.488 18.536 1.00 44.09 73 HIS A O 1
ATOM 553 N N . ASN A 1 74 ? -22.876 -6.999 19.412 1.00 39.41 74 ASN A N 1
ATOM 554 C CA . ASN A 1 74 ? -23.082 -7.217 20.867 1.00 39.41 7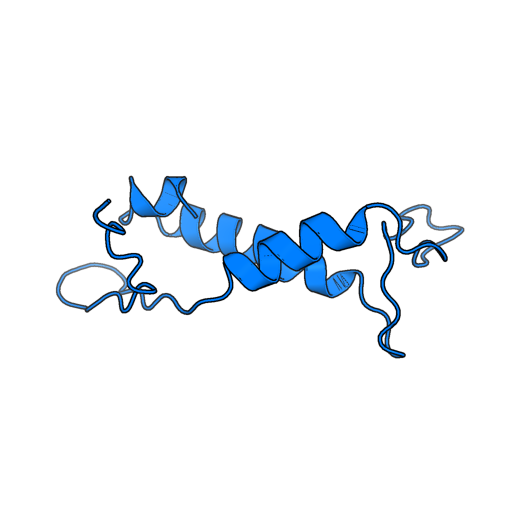4 ASN A CA 1
ATOM 555 C C . ASN A 1 74 ? -22.377 -8.442 21.524 1.00 39.41 74 ASN A C 1
ATOM 557 O O . ASN A 1 74 ? -22.133 -9.462 20.891 1.00 39.41 74 ASN A O 1
ATOM 561 N N . PRO A 1 75 ? -22.095 -8.384 22.839 1.00 42.97 75 PRO A N 1
ATOM 562 C CA . PRO A 1 75 ? -20.889 -7.875 23.486 1.00 42.97 75 PRO A CA 1
ATOM 563 C C . PRO A 1 75 ? -19.932 -9.017 23.886 1.00 42.97 75 PRO A C 1
ATOM 565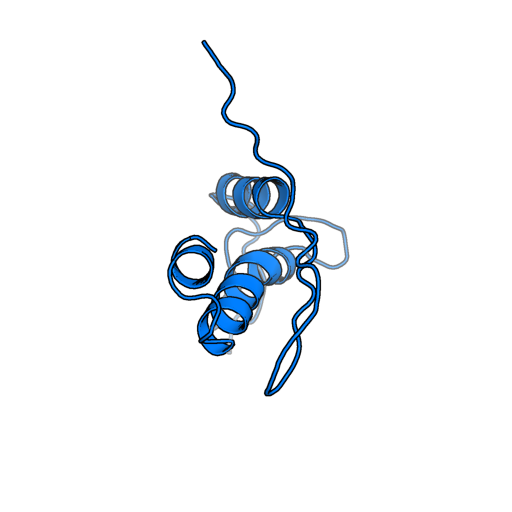 O O . PRO A 1 75 ? -20.367 -10.136 24.144 1.00 42.97 75 PRO A O 1
ATOM 568 N N . ARG A 1 76 ? -18.645 -8.689 24.080 1.00 37.12 76 ARG A N 1
ATOM 569 C CA . ARG A 1 76 ? -17.518 -9.552 24.522 1.00 37.12 76 ARG A CA 1
ATOM 570 C C . ARG A 1 76 ? -16.666 -10.098 23.381 1.00 37.12 76 ARG A C 1
ATOM 572 O O . ARG A 1 76 ? -16.813 -11.250 22.986 1.00 37.12 76 ARG A O 1
ATOM 579 N N . ARG A 1 77 ? -15.684 -9.314 22.926 1.00 41.84 77 ARG A N 1
ATOM 580 C CA . ARG A 1 77 ? -14.384 -9.884 22.542 1.00 41.84 77 ARG A CA 1
ATOM 581 C C . ARG A 1 77 ? -13.264 -8.888 22.611 1.00 41.84 77 ARG A C 1
ATOM 583 O O . ARG A 1 77 ? -13.368 -7.739 22.204 1.00 41.84 77 ARG A O 1
ATOM 590 N N . LEU A 1 78 ? -12.210 -9.458 23.159 1.00 43.47 78 LEU A N 1
ATOM 591 C CA . LEU A 1 78 ? -10.872 -8.964 23.308 1.00 43.47 78 LEU A CA 1
ATOM 592 C C . LEU A 1 78 ? -10.297 -8.556 21.950 1.00 43.47 78 LEU A C 1
ATOM 594 O O . LEU A 1 78 ? -10.038 -9.402 21.092 1.00 43.47 78 LEU A O 1
ATOM 598 N N . VAL A 1 79 ? -10.072 -7.257 21.796 1.00 47.75 79 VAL A N 1
ATOM 599 C CA . VAL A 1 79 ? -9.196 -6.715 20.765 1.00 47.75 79 VAL A CA 1
ATOM 600 C C . VAL A 1 79 ? -7.768 -6.925 21.269 1.00 47.75 79 VAL A C 1
ATOM 602 O O . VAL A 1 79 ? -7.327 -6.244 22.191 1.00 47.75 79 VAL A O 1
ATOM 605 N N . LEU A 1 80 ? -7.046 -7.894 20.702 1.00 43.44 80 LEU A N 1
ATOM 606 C CA . LEU A 1 80 ? -5.587 -7.962 20.831 1.00 43.44 80 LEU A CA 1
ATOM 607 C C . LEU A 1 80 ? -4.993 -6.890 19.911 1.00 43.44 80 LEU A C 1
ATOM 609 O O . LEU A 1 80 ? -4.509 -7.187 18.826 1.00 43.44 80 LEU A O 1
ATOM 613 N N . ALA A 1 81 ? -5.097 -5.628 20.326 1.00 44.25 81 ALA A N 1
ATOM 614 C CA . ALA A 1 81 ? -4.322 -4.558 19.721 1.00 44.25 81 ALA A CA 1
ATOM 615 C C . ALA A 1 81 ? -2.855 -4.750 20.122 1.00 44.25 81 ALA A C 1
ATOM 617 O O . ALA A 1 81 ? -2.557 -5.162 21.247 1.00 44.25 81 ALA A O 1
ATOM 618 N N . LYS A 1 82 ? -1.935 -4.452 19.201 1.00 42.34 82 LYS A N 1
ATOM 619 C CA . LYS A 1 82 ? -0.513 -4.278 19.507 1.00 42.34 82 LYS A CA 1
ATOM 620 C C . LYS A 1 82 ? -0.422 -3.384 20.749 1.00 42.34 82 LYS A C 1
ATOM 622 O O . LYS A 1 82 ? -0.873 -2.245 20.709 1.00 42.34 82 LYS A O 1
ATOM 627 N N . SER A 1 83 ? 0.088 -3.930 21.853 1.00 38.22 83 SER A N 1
ATOM 628 C CA . SER A 1 83 ? 0.336 -3.181 23.085 1.00 38.22 83 SER A CA 1
ATOM 629 C C . SER A 1 83 ? 1.346 -2.081 22.777 1.00 38.22 83 SER A C 1
ATOM 631 O O . SER A 1 83 ? 2.551 -2.318 22.828 1.00 38.22 83 SER A O 1
ATOM 633 N N . VAL A 1 84 ? 0.868 -0.886 22.443 1.00 44.94 84 VAL A N 1
ATOM 634 C CA . VAL A 1 84 ? 1.661 0.333 22.566 1.00 44.94 84 VAL A CA 1
ATOM 635 C C . VAL A 1 84 ? 1.450 0.780 24.003 1.00 44.94 84 VAL A C 1
ATOM 637 O O . VAL A 1 84 ? 0.489 1.473 24.327 1.00 44.94 84 VAL A O 1
ATOM 640 N N . GLY A 1 85 ? 2.291 0.258 24.896 1.00 35.00 85 GLY A N 1
ATOM 641 C CA . GLY A 1 85 ? 2.404 0.842 26.222 1.00 35.00 85 GLY A CA 1
ATOM 642 C C . GLY A 1 85 ? 2.876 2.289 26.067 1.00 35.00 85 GLY A C 1
ATOM 643 O O . GLY A 1 85 ? 3.616 2.578 25.123 1.00 35.00 85 GLY A O 1
ATOM 644 N N . PRO A 1 86 ? 2.461 3.214 26.944 1.00 39.00 86 PRO A N 1
ATOM 645 C CA . PRO A 1 86 ? 3.181 4.466 27.055 1.00 39.00 86 PRO A CA 1
ATOM 646 C C . PRO A 1 86 ? 4.610 4.102 27.461 1.00 39.00 86 PRO A C 1
ATOM 648 O O . PRO A 1 86 ? 4.820 3.557 28.546 1.00 39.00 86 PRO A O 1
ATOM 651 N N . ASP A 1 87 ? 5.581 4.357 26.588 1.00 43.00 87 ASP A N 1
ATOM 652 C CA . ASP A 1 87 ? 6.963 4.442 27.031 1.00 43.00 87 ASP A CA 1
ATOM 653 C C . ASP A 1 87 ? 7.003 5.588 28.041 1.00 43.00 87 ASP A C 1
ATOM 655 O O . ASP A 1 87 ? 6.909 6.767 27.702 1.00 43.00 87 ASP A O 1
ATOM 659 N N . SER A 1 88 ? 7.043 5.222 29.318 1.00 37.94 88 SER A N 1
ATOM 660 C CA . SER A 1 88 ? 7.380 6.132 30.393 1.00 37.94 88 SER A CA 1
ATOM 661 C C . SER A 1 88 ? 8.854 6.493 30.246 1.00 37.94 88 SER A C 1
ATOM 663 O O . SER A 1 88 ? 9.718 5.724 30.676 1.00 37.94 88 SER A O 1
ATOM 665 N N . ASN A 1 89 ? 9.122 7.653 29.649 1.00 34.31 89 ASN A N 1
ATOM 666 C CA . ASN A 1 89 ? 10.131 8.578 30.155 1.00 34.31 89 ASN A CA 1
ATOM 667 C C . ASN A 1 89 ? 9.793 10.019 29.763 1.00 34.31 89 ASN A C 1
ATOM 669 O O . ASN A 1 89 ? 9.744 10.300 28.546 1.00 34.31 89 ASN A O 1
#

pLDDT: mean 80.3, std 20.07, range [34.31, 96.19]

Sequence (89 aa):
MEAFETQPDNPYLLETAMGAITGLLTNIDRQGAASMAFHGDPALMRHDPYSGDYGIGFFGHAQLSGAYITHGHNPRRLVLAKSVGPDSN

InterPro domains:
  IPR043750 Protein of unknown function DUF5695 [PF18951] (1-73)

Foldseek 3Di:
DVVCVVVVVDCVVVVVVCCQLCVLVVQQDPVRDGAPDQDPDPVRRGGDPDNPPSVVSVVSSVVLDDDFDDDPDDDDDDGPDDPPDPPDD

Organism: NCBI:txid41462